Protein AF-A0A267DRI0-F1 (afdb_monomer)

Mean predicted aligned error: 9.49 Å

Foldseek 3Di:
DDDDPVVVVPPDDDDPVNDDPDDDDDDCVVVVVVVVVPDDDDPDDPPDDDDDDD

Radius of gyration: 28.48 Å; Cα contacts (8 Å, |Δi|>4): 1; chains: 1; bounding box: 78×21×54 Å

Sequence (54 aa):
MYRTTASDYGKMAPTVHTMPTTFHPVSQTFSEDLGKCGMYRNMSLNTGKDTKLV

Nearest PDB structures (foldseek):
  8snb-assembly1_6J  TM=7.427E-01  e=3.684E-04  Strongylocentrot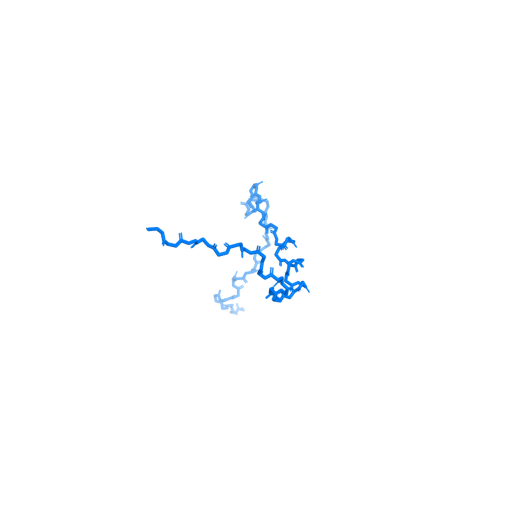us purpuratus
  7ung-assembly1_G  TM=6.550E-01  e=1.082E-02  Homo sapiens
  7rro-assembly1_G  TM=6.493E-01  e=1.378E-02  Bos taurus
  8sf7-assembly1_2F  TM=5.067E-01  e=5.150E-01  Tetrahymena thermophila

Secondary structure (DSSP, 8-state):
----GGGGTT-SPP-TTTS-S---PPP-HHHHHHHHT-S--------PPP----

Solvent-accessible surface area (backbone atoms only — not comparable to full-atom values): 4118 Å² total; per-residue (Å²): 138,91,80,59,79,75,65,58,66,84,65,68,82,91,48,82,89,76,49,77,94,73,82,85,82,81,82,54,64,69,59,55,57,50,58,72,71,54,81,90,75,91,85,77,79,91,78,76,76,86,75,80,89,126

Organism: NCBI:txid282301

InterPro domains:
  IPR026507 Piercer of microtubule wall 1/2 [PF14892] (1-50)
  IPR026507 Piercer of microtubule wall 1/2 [PTHR20899] (1-50)

pLDDT: mean 90.27, std 6.01, range [63.78, 95.94]

Structu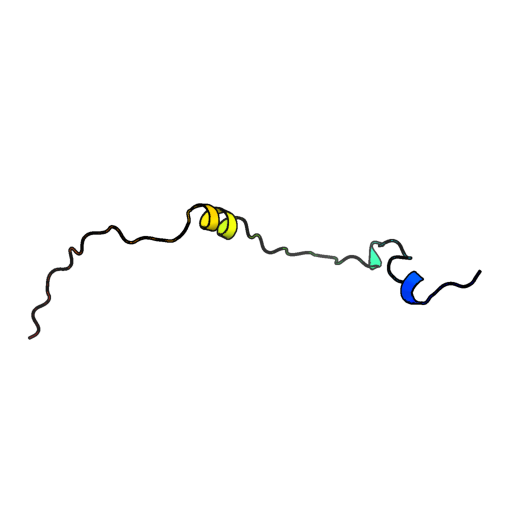re (mmCIF, N/CA/C/O backbone):
data_AF-A0A267DRI0-F1
#
_entry.id   AF-A0A267DRI0-F1
#
loop_
_atom_site.group_PDB
_atom_site.id
_atom_site.type_symbol
_atom_site.label_atom_id
_atom_site.label_alt_id
_atom_site.label_comp_id
_atom_site.label_asym_id
_atom_site.label_entity_id
_atom_site.label_seq_id
_atom_site.pdbx_PDB_ins_code
_atom_site.Cartn_x
_atom_site.Cartn_y
_atom_site.Cartn_z
_atom_site.occupancy
_atom_site.B_iso_or_equiv
_atom_site.auth_seq_id
_atom_site.auth_comp_id
_atom_site.auth_asym_id
_atom_site.auth_atom_id
_atom_site.pdbx_PDB_model_num
ATOM 1 N N . MET A 1 1 ? 35.444 -14.065 -20.942 1.00 74.06 1 MET A N 1
ATOM 2 C CA . MET A 1 1 ? 34.792 -13.845 -19.632 1.00 74.06 1 MET A CA 1
ATOM 3 C C . MET A 1 1 ? 33.581 -14.755 -19.544 1.00 74.06 1 MET A C 1
ATOM 5 O O . MET A 1 1 ? 32.720 -14.655 -20.409 1.00 74.06 1 MET A O 1
ATOM 9 N N . TYR A 1 2 ? 33.536 -15.654 -18.560 1.00 83.06 2 TYR A N 1
ATOM 10 C CA . TYR A 1 2 ? 32.413 -16.576 -18.356 1.00 83.06 2 TYR A CA 1
ATOM 11 C C . TYR A 1 2 ? 31.377 -15.926 -17.430 1.00 83.06 2 TYR A C 1
ATOM 13 O O . TYR A 1 2 ? 31.746 -15.364 -16.401 1.00 83.06 2 TYR A O 1
ATOM 21 N N . ARG A 1 3 ? 30.094 -15.967 -17.806 1.00 86.62 3 ARG A N 1
ATOM 22 C CA . ARG A 1 3 ? 28.968 -15.519 -16.972 1.00 86.62 3 ARG A CA 1
ATOM 23 C C . ARG A 1 3 ? 28.111 -16.722 -16.603 1.00 86.62 3 ARG A C 1
ATOM 25 O O . ARG A 1 3 ? 27.952 -17.631 -17.413 1.00 86.62 3 ARG A O 1
ATOM 32 N N . THR A 1 4 ? 27.576 -16.723 -15.389 1.00 90.81 4 THR A N 1
ATOM 33 C CA . THR A 1 4 ? 26.601 -17.725 -14.950 1.00 90.81 4 THR A CA 1
ATOM 34 C C . THR A 1 4 ? 25.211 -17.353 -15.458 1.00 90.81 4 THR A C 1
ATOM 36 O O . THR A 1 4 ? 24.923 -16.176 -15.661 1.00 90.81 4 THR A O 1
ATOM 39 N N . THR A 1 5 ? 24.320 -18.332 -15.603 1.00 90.50 5 THR A N 1
ATOM 40 C CA . THR A 1 5 ? 22.909 -18.096 -15.971 1.00 90.50 5 THR A CA 1
ATOM 41 C C . THR A 1 5 ? 22.172 -17.235 -14.942 1.00 90.50 5 THR A C 1
ATOM 43 O O . THR A 1 5 ? 21.294 -16.455 -15.293 1.00 90.50 5 THR A O 1
ATOM 46 N N . ALA A 1 6 ? 22.582 -17.288 -13.671 1.00 92.12 6 ALA A N 1
ATOM 47 C CA . ALA A 1 6 ? 22.077 -16.393 -12.630 1.00 92.12 6 ALA A CA 1
ATOM 48 C C . ALA A 1 6 ? 22.366 -14.906 -12.923 1.00 92.12 6 ALA A C 1
ATOM 50 O O . ALA A 1 6 ? 21.610 -14.042 -12.491 1.00 92.12 6 ALA A O 1
ATOM 51 N N . SER A 1 7 ? 23.422 -14.604 -13.692 1.00 90.69 7 SER A N 1
ATOM 52 C CA . SER A 1 7 ? 23.785 -13.232 -14.079 1.00 90.69 7 SER A CA 1
ATOM 53 C C . SER A 1 7 ? 22.816 -12.606 -15.095 1.00 90.69 7 SER A C 1
ATOM 55 O O . SER A 1 7 ? 22.961 -11.428 -15.417 1.00 90.69 7 SER A O 1
ATOM 57 N N . ASP A 1 8 ? 21.863 -13.371 -15.638 1.00 91.50 8 ASP A N 1
ATOM 58 C CA . ASP A 1 8 ? 20.846 -12.850 -16.557 1.00 91.50 8 ASP A CA 1
ATOM 59 C C . ASP A 1 8 ? 19.625 -12.266 -15.826 1.00 91.50 8 ASP A C 1
ATOM 61 O O . ASP A 1 8 ? 18.937 -11.404 -16.379 1.00 91.50 8 ASP A O 1
ATOM 65 N N . TYR A 1 9 ? 19.377 -12.656 -14.570 1.00 92.75 9 TYR A N 1
ATOM 66 C CA . TYR A 1 9 ? 18.314 -12.056 -13.764 1.00 92.75 9 TYR A CA 1
ATOM 67 C C . TYR A 1 9 ? 18.658 -10.599 -13.415 1.00 92.75 9 TYR A C 1
ATOM 69 O O . TYR A 1 9 ? 19.755 -10.306 -12.946 1.00 92.75 9 TYR A O 1
ATOM 77 N N . GLY A 1 10 ? 17.733 -9.666 -13.665 1.00 90.62 10 GLY A N 1
ATOM 78 C CA . GLY A 1 10 ? 17.937 -8.230 -13.409 1.00 90.62 10 GLY A CA 1
ATOM 79 C C . GLY A 1 10 ? 18.907 -7.520 -14.368 1.00 90.62 10 GLY A C 1
ATOM 80 O O . GLY A 1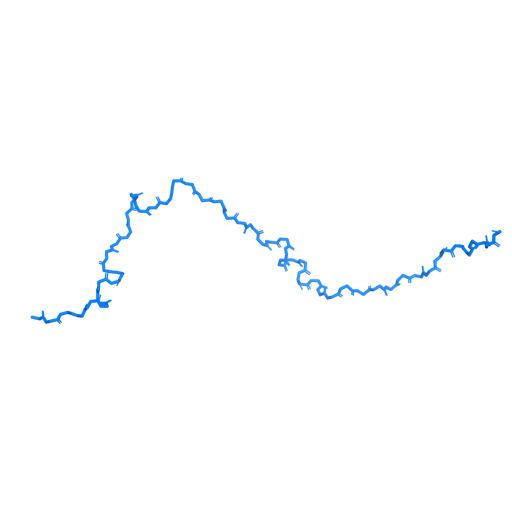 10 ? 19.188 -6.339 -14.191 1.00 90.62 10 GLY A O 1
ATOM 81 N N . LYS A 1 11 ? 19.410 -8.211 -15.399 1.00 92.38 11 LYS A N 1
ATOM 82 C CA . LYS A 1 11 ? 20.354 -7.661 -16.389 1.00 92.38 11 LYS A CA 1
ATOM 83 C C . LYS A 1 11 ? 19.734 -6.615 -17.316 1.00 92.38 11 LYS A C 1
ATOM 85 O O . LYS A 1 11 ? 20.443 -5.751 -17.825 1.00 92.38 11 LYS A O 1
ATOM 90 N N . MET A 1 12 ? 18.436 -6.731 -17.590 1.00 91.62 12 MET A N 1
ATOM 91 C CA . MET A 1 12 ? 17.699 -5.818 -18.464 1.00 91.62 12 MET A CA 1
ATOM 92 C C . MET A 1 12 ? 16.944 -4.780 -17.637 1.00 91.62 12 MET A C 1
ATOM 94 O O . MET A 1 12 ? 16.305 -5.119 -16.642 1.00 91.62 12 MET A O 1
ATOM 98 N N . ALA A 1 13 ? 16.994 -3.524 -18.078 1.00 92.69 13 ALA A N 1
ATOM 99 C CA . ALA A 1 13 ? 16.206 -2.456 -17.480 1.00 92.69 13 ALA A CA 1
ATOM 100 C C . ALA A 1 13 ? 14.713 -2.613 -17.836 1.00 92.69 13 ALA A C 1
ATOM 102 O O . ALA A 1 13 ? 14.394 -3.035 -18.954 1.00 92.69 13 ALA A O 1
ATOM 103 N N . PRO A 1 14 ? 13.790 -2.258 -16.925 1.00 92.62 14 PRO A N 1
ATOM 104 C CA . PRO A 1 14 ? 12.367 -2.246 -17.233 1.00 92.62 14 PRO A CA 1
ATOM 105 C C . PRO A 1 14 ? 12.043 -1.218 -18.326 1.00 92.62 14 PRO A C 1
ATOM 107 O O . PRO A 1 14 ? 12.633 -0.140 -18.384 1.00 92.62 14 PRO A O 1
ATOM 110 N N . THR A 1 15 ? 11.068 -1.539 -19.176 1.00 93.12 15 THR A N 1
ATOM 111 C CA . THR A 1 15 ? 10.576 -0.656 -20.247 1.00 93.12 15 THR A CA 1
ATOM 112 C C . THR A 1 15 ? 9.058 -0.504 -20.182 1.00 93.12 15 THR A C 1
ATOM 114 O O . THR A 1 15 ? 8.368 -1.302 -19.543 1.00 93.12 15 THR A O 1
ATOM 117 N N . VAL A 1 16 ? 8.509 0.490 -20.885 1.00 93.06 16 VAL A N 1
ATOM 118 C CA . VAL A 1 16 ? 7.053 0.726 -20.954 1.00 93.06 16 VAL A CA 1
ATOM 119 C C . VAL A 1 16 ? 6.266 -0.492 -21.448 1.00 93.06 16 VAL A C 1
ATOM 121 O O . VAL A 1 16 ? 5.130 -0.686 -21.041 1.00 93.06 16 VAL A O 1
ATOM 124 N N . HIS A 1 17 ? 6.881 -1.350 -22.266 1.00 93.38 17 HIS A N 1
ATOM 125 C CA . HIS A 1 17 ? 6.257 -2.570 -22.786 1.00 93.38 17 HIS A CA 1
ATOM 126 C C . HIS A 1 17 ? 6.222 -3.719 -21.770 1.00 93.38 17 HIS A C 1
ATOM 128 O O . HIS A 1 17 ? 5.498 -4.688 -21.968 1.00 93.38 17 HIS A O 1
ATOM 134 N N . THR A 1 18 ? 7.013 -3.625 -20.697 1.00 92.50 18 THR A N 1
ATOM 135 C CA . THR A 1 18 ? 7.047 -4.615 -19.606 1.00 92.50 18 THR A CA 1
ATOM 136 C C . THR A 1 18 ? 6.174 -4.223 -18.417 1.00 92.50 18 THR A C 1
ATOM 138 O O . THR A 1 18 ? 5.926 -5.052 -17.545 1.00 92.50 18 THR A O 1
ATOM 141 N N . MET A 1 19 ? 5.726 -2.966 -18.365 1.00 93.19 19 MET A N 1
ATOM 142 C CA . MET A 1 19 ? 4.896 -2.451 -17.281 1.00 93.19 19 MET A CA 1
ATOM 143 C C . MET A 1 19 ? 3.410 -2.700 -17.560 1.00 93.19 19 MET A C 1
ATOM 145 O O . MET A 1 19 ? 2.990 -2.671 -18.719 1.00 93.19 19 MET A O 1
ATOM 149 N N . PRO A 1 20 ? 2.592 -2.930 -16.519 1.00 93.12 20 PRO A N 1
ATOM 150 C CA . PRO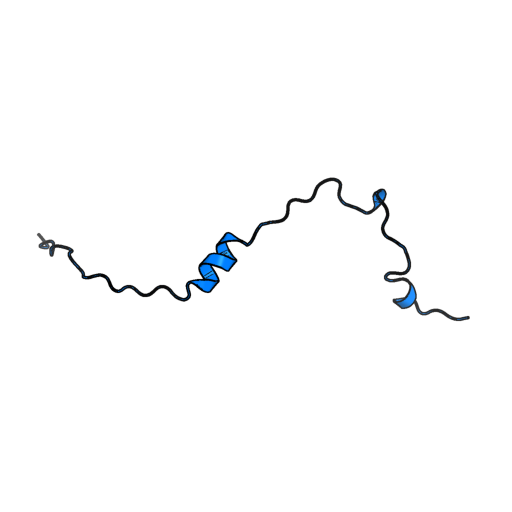 A 1 20 ? 1.150 -3.041 -16.684 1.00 93.12 20 PRO A CA 1
ATOM 151 C C . 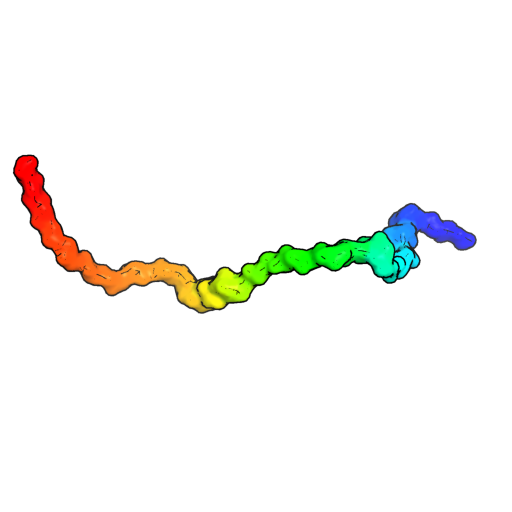PRO A 1 20 ? 0.550 -1.691 -17.102 1.00 93.12 20 PRO A C 1
ATOM 153 O O . PRO A 1 20 ? 1.011 -0.632 -16.678 1.00 93.12 20 PRO A O 1
ATOM 156 N N . THR A 1 21 ? -0.508 -1.726 -17.912 1.00 93.81 21 THR A N 1
ATOM 157 C CA . THR A 1 21 ? -1.225 -0.518 -18.357 1.00 93.81 21 THR A CA 1
ATOM 158 C C . THR A 1 21 ? -2.067 0.105 -17.248 1.00 93.81 21 THR A C 1
ATOM 160 O O . THR A 1 21 ? -2.242 1.321 -17.217 1.00 93.81 21 THR A O 1
ATOM 163 N N . THR A 1 22 ? -2.567 -0.710 -16.320 1.00 95.06 22 THR A N 1
ATOM 164 C CA . THR A 1 22 ? -3.271 -0.263 -15.118 1.00 95.06 22 THR A CA 1
ATOM 165 C C . THR A 1 22 ? -2.806 -1.058 -13.904 1.00 95.06 22 THR A C 1
ATOM 167 O O . THR A 1 22 ? -2.490 -2.245 -13.988 1.00 95.06 22 THR A O 1
ATOM 170 N N . PHE A 1 23 ? -2.764 -0.393 -12.752 1.00 95.00 23 PHE A N 1
ATOM 171 C CA . PHE A 1 23 ? -2.437 -1.006 -11.471 1.00 95.00 23 PHE A CA 1
ATOM 172 C C . PHE A 1 23 ? -3.473 -0.570 -10.437 1.00 95.00 23 PHE A C 1
ATOM 174 O O . PHE A 1 23 ? -3.701 0.623 -10.244 1.00 95.00 23 PHE A O 1
ATOM 181 N N . HIS A 1 24 ? -4.111 -1.544 -9.788 1.00 94.50 24 HIS A N 1
ATOM 182 C CA . HIS A 1 24 ? -5.152 -1.318 -8.786 1.00 94.50 24 HIS A CA 1
ATOM 183 C C . HIS A 1 24 ? -4.670 -1.842 -7.430 1.00 94.50 24 HIS A C 1
ATOM 185 O O . HIS A 1 24 ? -4.995 -2.973 -7.060 1.00 94.50 24 HIS A O 1
ATOM 191 N N . PRO A 1 25 ? -3.847 -1.066 -6.700 1.00 94.00 25 PRO A N 1
ATOM 192 C CA . PRO A 1 25 ? -3.397 -1.475 -5.383 1.00 94.00 25 PRO A CA 1
ATOM 193 C C . PRO A 1 25 ? -4.573 -1.491 -4.409 1.00 94.00 25 PRO A C 1
ATOM 195 O O . PRO A 1 25 ? -5.432 -0.608 -4.421 1.00 94.00 25 PRO A O 1
ATOM 198 N N . VAL A 1 26 ? -4.577 -2.480 -3.521 1.00 94.56 26 VAL A N 1
ATOM 199 C CA . VAL A 1 26 ? -5.486 -2.493 -2.376 1.00 94.56 26 VAL A CA 1
ATOM 200 C C . VAL A 1 26 ? -4.864 -1.639 -1.278 1.00 94.56 26 VAL A C 1
ATOM 202 O O . VAL A 1 26 ? -3.760 -1.929 -0.818 1.00 94.56 26 VAL A O 1
ATOM 205 N N . SER A 1 27 ? -5.569 -0.589 -0.856 1.00 94.81 27 SER A N 1
ATOM 206 C CA . SER A 1 27 ? -5.155 0.205 0.302 1.00 94.81 27 SER A CA 1
ATOM 207 C C . SER A 1 27 ? -5.374 -0.585 1.589 1.00 94.81 27 SER A C 1
ATOM 209 O O . SER A 1 27 ? -6.459 -1.123 1.804 1.00 94.81 27 SER A O 1
ATOM 211 N N . GLN A 1 28 ? -4.368 -0.605 2.461 1.00 95.75 28 GLN A N 1
ATOM 212 C CA . GLN A 1 28 ? -4.474 -1.164 3.812 1.00 95.75 28 GLN A CA 1
ATOM 213 C C . GLN A 1 28 ? -4.615 -0.088 4.892 1.00 95.75 28 GLN A C 1
ATOM 215 O O . GLN A 1 28 ? -4.633 -0.420 6.073 1.00 95.75 28 GLN A O 1
ATOM 220 N N . THR A 1 29 ? -4.790 1.182 4.509 1.00 95.94 29 THR A N 1
ATOM 221 C CA . THR A 1 29 ? -4.856 2.320 5.443 1.00 95.94 29 THR A CA 1
ATOM 222 C C . THR A 1 29 ? -5.868 2.109 6.570 1.00 95.94 29 THR A C 1
ATOM 224 O O . THR A 1 29 ? -5.548 2.318 7.735 1.00 95.94 29 THR A O 1
ATOM 227 N N . PHE A 1 30 ? -7.067 1.614 6.247 1.00 94.06 30 PHE A N 1
ATOM 228 C CA . PHE A 1 30 ? -8.093 1.310 7.248 1.00 94.06 30 PHE A CA 1
ATOM 229 C C . PHE A 1 30 ? -7.636 0.239 8.251 1.00 94.06 30 PHE A C 1
ATOM 231 O O . PHE A 1 30 ? -7.785 0.410 9.459 1.00 94.06 30 PHE A O 1
ATOM 238 N N . SER A 1 31 ? -7.069 -0.862 7.754 1.00 94.31 31 SER A N 1
ATOM 239 C CA . SER A 1 31 ? -6.593 -1.976 8.58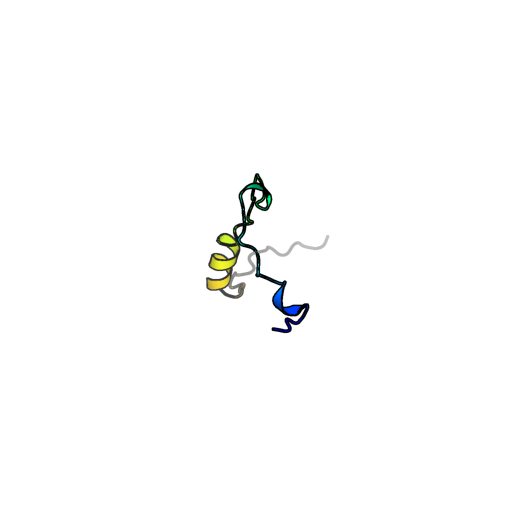0 1.00 94.31 31 SER A CA 1
ATOM 240 C C . SER A 1 31 ? -5.409 -1.565 9.458 1.00 94.31 31 SER A C 1
ATOM 242 O O . SER A 1 31 ? -5.326 -1.977 10.612 1.00 94.31 31 SER A O 1
ATOM 244 N N . GLU A 1 32 ? -4.503 -0.742 8.928 1.00 95.75 32 GLU A N 1
ATOM 245 C CA . GLU A 1 32 ? -3.362 -0.186 9.658 1.00 95.75 32 GLU A CA 1
ATOM 246 C C . GLU A 1 32 ? -3.815 0.719 10.805 1.00 95.75 32 GLU A C 1
ATOM 248 O O . GLU A 1 32 ? -3.311 0.601 11.923 1.00 95.75 32 GLU A O 1
ATOM 253 N N . ASP A 1 33 ? -4.788 1.594 10.552 1.00 95.50 33 ASP A N 1
ATOM 254 C CA . ASP A 1 33 ? -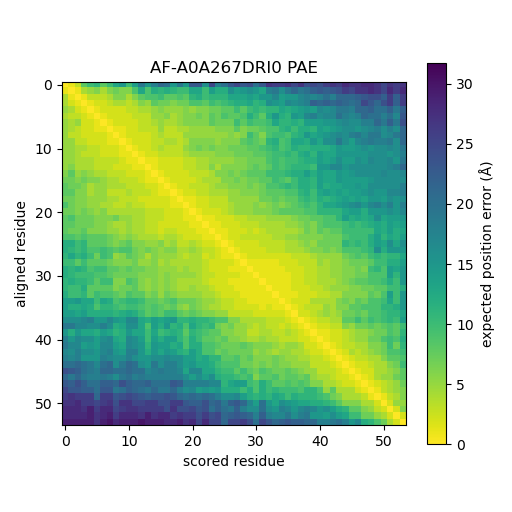5.340 2.473 11.579 1.00 95.50 33 ASP A CA 1
ATOM 255 C C . ASP A 1 33 ? -6.105 1.685 12.646 1.00 95.50 33 ASP A C 1
ATOM 257 O O . ASP A 1 33 ? -5.898 1.913 13.838 1.00 95.50 33 ASP A O 1
ATOM 261 N N . LEU A 1 34 ? -6.899 0.689 12.243 1.00 94.00 34 LEU A N 1
ATOM 262 C CA . LEU A 1 34 ? -7.569 -0.220 13.174 1.00 94.00 34 LEU A CA 1
ATOM 263 C C . LEU A 1 34 ? -6.563 -1.014 14.022 1.00 94.00 34 LEU A C 1
ATOM 265 O O . LEU A 1 34 ? -6.770 -1.193 15.221 1.00 94.00 34 LEU A O 1
ATOM 269 N N . GLY A 1 35 ? -5.454 -1.458 13.427 1.00 92.38 35 GLY A N 1
ATOM 270 C CA . GLY A 1 35 ? -4.396 -2.188 14.125 1.00 92.38 35 GLY A CA 1
ATOM 271 C C . GLY A 1 35 ? -3.755 -1.380 15.256 1.00 92.38 35 GLY A C 1
ATOM 272 O O . GLY A 1 35 ? -3.444 -1.938 16.309 1.00 92.38 35 GLY A O 1
ATOM 273 N N . LYS A 1 36 ? -3.626 -0.055 15.090 1.00 93.81 36 LYS A N 1
ATOM 274 C CA . LYS A 1 36 ? -3.127 0.852 16.142 1.00 93.81 36 LYS A CA 1
ATOM 275 C C . LYS A 1 36 ? -4.077 0.941 17.341 1.00 93.81 36 LYS A C 1
ATOM 277 O O . LYS A 1 36 ? -3.616 1.181 18.453 1.00 93.81 36 LYS A O 1
ATOM 282 N N . CYS A 1 37 ? -5.382 0.740 17.141 1.00 90.12 37 CYS A N 1
ATOM 283 C CA . CYS A 1 37 ? -6.382 0.778 18.213 1.00 90.12 37 CYS A CA 1
ATOM 284 C C . CYS A 1 37 ? -6.331 -0.447 19.147 1.00 90.12 37 CYS A C 1
ATOM 286 O O . CYS A 1 37 ? -6.917 -0.410 20.229 1.00 90.12 37 CYS A O 1
ATOM 288 N N . GLY A 1 38 ? -5.614 -1.511 18.768 1.00 89.44 38 GLY A N 1
ATOM 289 C CA . GLY A 1 38 ? -5.430 -2.708 19.587 1.00 89.44 38 GLY A CA 1
ATOM 290 C C . GLY A 1 38 ? -6.636 -3.654 19.607 1.00 89.44 38 GLY A C 1
ATOM 291 O O . GLY A 1 38 ? -7.566 -3.556 18.808 1.00 89.44 38 GLY A O 1
ATOM 292 N N . MET A 1 39 ? -6.600 -4.632 20.517 1.00 90.94 39 MET A N 1
ATOM 293 C CA . MET A 1 39 ? -7.649 -5.650 20.621 1.00 90.94 39 MET A CA 1
ATOM 294 C C . MET A 1 39 ? -8.921 -5.077 21.249 1.00 90.94 39 MET A C 1
ATOM 296 O O . MET A 1 39 ? -8.874 -4.465 22.317 1.00 90.94 39 MET A O 1
ATOM 300 N N . TYR A 1 40 ? -10.072 -5.358 20.636 1.00 90.44 40 TYR A N 1
ATOM 301 C CA . TYR A 1 40 ? -11.373 -4.988 21.189 1.00 90.44 40 TYR A CA 1
ATOM 302 C C . TYR A 1 40 ? -11.588 -5.597 22.585 1.00 90.44 40 TYR A C 1
ATOM 304 O O . TYR A 1 40 ? -11.332 -6.782 22.822 1.00 90.44 40 TYR A O 1
ATOM 312 N N . ARG A 1 41 ? -12.103 -4.7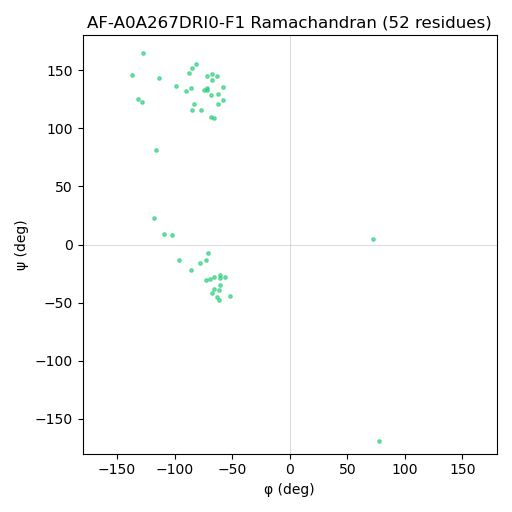85 23.513 1.00 90.00 41 ARG A N 1
ATOM 313 C CA . ARG A 1 41 ? -12.525 -5.214 24.851 1.00 90.00 41 ARG A CA 1
ATOM 314 C C . ARG A 1 41 ? -13.944 -4.722 25.095 1.00 90.00 41 ARG A C 1
ATOM 316 O O . ARG A 1 41 ? -14.205 -3.523 25.035 1.00 90.00 41 ARG A O 1
ATOM 323 N N . ASN A 1 42 ? -14.855 -5.646 25.383 1.00 91.19 42 ASN A N 1
ATOM 324 C CA . ASN A 1 42 ? -16.204 -5.278 25.788 1.00 91.19 42 ASN A CA 1
ATOM 325 C C . ASN A 1 42 ? -16.180 -4.815 27.253 1.00 91.19 42 ASN A C 1
ATOM 327 O O . ASN A 1 42 ? -15.878 -5.610 28.138 1.00 91.19 42 ASN A O 1
ATOM 331 N N . MET A 1 43 ? -16.497 -3.538 27.479 1.00 89.94 43 MET A N 1
ATOM 332 C CA . MET A 1 43 ? -16.669 -2.934 28.810 1.00 89.94 43 MET A CA 1
ATOM 333 C C . MET A 1 43 ? -18.101 -2.415 29.022 1.00 89.94 43 MET A C 1
ATOM 335 O O . MET A 1 43 ? -18.332 -1.496 29.803 1.00 89.94 43 MET A O 1
ATOM 339 N N . SER A 1 44 ? -19.064 -2.958 28.275 1.00 91.50 44 SER A N 1
ATOM 340 C CA . SER A 1 44 ? -20.472 -2.564 28.360 1.00 91.50 44 SER A CA 1
ATOM 341 C C . SER A 1 44 ? -21.203 -3.322 29.471 1.00 91.50 44 SER A C 1
ATOM 343 O O . SER A 1 44 ? -20.847 -4.451 29.809 1.00 91.50 44 SER A O 1
ATOM 345 N N . LEU A 1 45 ? -22.245 -2.707 30.034 1.00 91.12 45 LEU A N 1
ATOM 346 C CA . LEU A 1 45 ? -23.143 -3.365 30.981 1.00 91.12 45 LEU A CA 1
ATOM 347 C C . LEU A 1 45 ? -24.245 -4.103 30.224 1.00 91.12 45 LEU A C 1
ATOM 349 O O . LEU A 1 45 ? -24.886 -3.531 29.339 1.00 91.12 45 LEU A O 1
ATOM 353 N N . ASN A 1 46 ? -24.527 -5.344 30.621 1.00 88.56 46 ASN A N 1
ATOM 354 C CA . ASN A 1 46 ? -25.701 -6.042 30.117 1.00 88.56 46 ASN A CA 1
ATOM 355 C C . ASN A 1 46 ? -26.965 -5.362 30.665 1.00 88.56 46 ASN A C 1
ATOM 357 O O . ASN A 1 46 ? -27.246 -5.412 31.859 1.00 88.56 46 ASN A O 1
ATOM 361 N N . THR A 1 47 ? -27.695 -4.692 29.777 1.00 89.50 47 THR A N 1
ATOM 362 C CA . THR A 1 47 ? -28.958 -3.995 30.068 1.00 89.50 47 THR A CA 1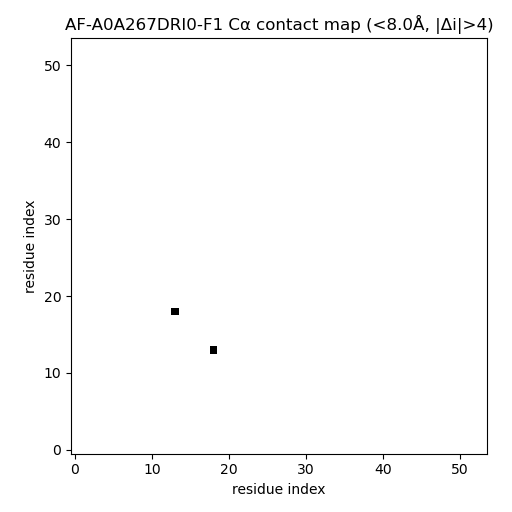
ATOM 363 C C . THR A 1 47 ? -30.164 -4.705 29.450 1.00 89.50 47 THR A C 1
ATOM 365 O O . THR A 1 47 ? -31.272 -4.168 29.453 1.00 89.50 47 THR A O 1
ATOM 368 N N . GLY A 1 48 ? -29.964 -5.916 28.918 1.00 89.88 48 GLY A N 1
ATOM 369 C CA . GLY A 1 48 ? -31.047 -6.748 28.417 1.00 89.88 48 GLY A CA 1
ATOM 370 C C . GLY A 1 48 ? -32.013 -7.097 29.547 1.00 89.88 48 GLY A C 1
ATOM 371 O O . GLY A 1 48 ? -31.596 -7.540 30.616 1.00 89.88 48 GLY A O 1
ATOM 372 N N . LYS A 1 49 ? -33.313 -6.883 29.322 1.00 86.81 49 LYS A N 1
ATOM 373 C CA . LYS A 1 49 ? -34.347 -7.398 30.224 1.00 86.81 49 LYS A CA 1
ATOM 374 C C . LYS A 1 49 ? -34.441 -8.907 30.040 1.00 86.81 49 LYS A C 1
ATOM 376 O O . LYS A 1 49 ? -34.497 -9.371 28.904 1.00 86.81 49 LYS A O 1
ATOM 381 N N . ASP A 1 50 ? -34.501 -9.639 31.146 1.00 83.62 50 ASP A N 1
ATOM 382 C CA . ASP A 1 50 ? -34.751 -11.075 31.104 1.00 83.62 50 ASP A CA 1
ATOM 383 C C . ASP A 1 50 ? -36.130 -11.347 30.487 1.00 83.62 50 ASP A C 1
ATOM 385 O O . ASP A 1 50 ? -37.158 -10.836 30.950 1.00 83.62 50 ASP A O 1
ATOM 389 N N . THR A 1 51 ? -36.149 -12.103 29.393 1.00 82.19 51 THR A N 1
ATOM 390 C CA . THR A 1 51 ? -37.386 -12.535 28.751 1.00 82.19 51 THR A CA 1
ATOM 391 C C . THR A 1 51 ? -37.859 -13.795 29.444 1.00 82.19 51 THR A C 1
ATOM 393 O O . THR A 1 51 ? -37.202 -14.831 29.363 1.00 82.19 51 THR A O 1
ATOM 396 N N . LYS A 1 52 ? -39.020 -13.724 30.101 1.00 77.00 52 LYS A N 1
ATOM 397 C CA . LYS A 1 52 ? -39.647 -14.912 30.682 1.00 77.00 52 LYS A CA 1
ATOM 398 C C . LYS A 1 52 ? -39.895 -15.941 29.579 1.00 77.00 52 LYS A C 1
ATOM 400 O O . LYS A 1 52 ? -40.560 -15.627 28.593 1.00 77.00 52 LYS A O 1
ATOM 405 N N . LEU A 1 53 ? -39.374 -17.151 29.771 1.00 75.12 53 LEU A N 1
ATOM 406 C CA . LEU A 1 53 ? -39.790 -18.324 29.010 1.00 75.12 53 LEU A CA 1
ATOM 407 C C . LEU A 1 53 ? -41.246 -18.611 29.392 1.00 75.12 53 LEU A C 1
ATOM 409 O O . LEU A 1 53 ? -41.526 -18.958 30.541 1.00 75.12 53 LEU A O 1
ATOM 413 N N . VAL A 1 54 ? -42.153 -18.355 28.451 1.00 63.78 54 VAL A N 1
ATOM 414 C CA . VAL A 1 54 ? -43.539 -18.838 28.485 1.00 63.78 54 VAL A CA 1
ATOM 415 C C . VAL A 1 54 ? -43.565 -20.222 27.861 1.00 63.78 54 VAL A C 1
ATOM 417 O O . VAL A 1 54 ? -42.907 -20.383 26.808 1.00 63.78 54 VAL A O 1
#